Protein AF-A0A850KX12-F1 (afdb_monomer_lite)

Structure (mmCIF, N/CA/C/O backb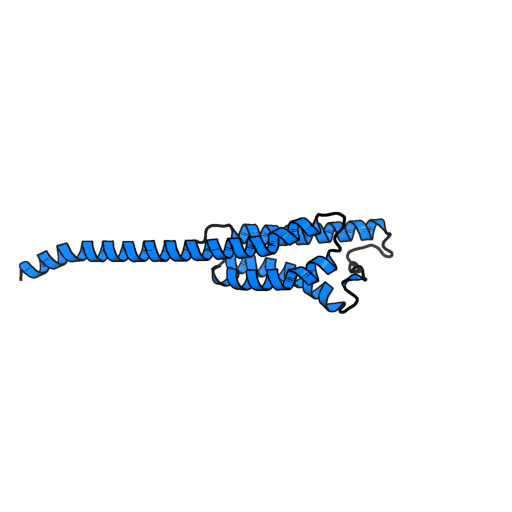one):
data_AF-A0A850KX12-F1
#
_entry.id   AF-A0A850KX12-F1
#
loop_
_atom_site.group_PDB
_atom_site.id
_atom_site.type_symbol
_atom_site.label_atom_id
_atom_site.label_alt_id
_atom_site.label_comp_id
_atom_site.label_asym_id
_atom_site.label_entity_id
_atom_site.label_seq_id
_atom_site.pdbx_PDB_ins_code
_atom_site.Cartn_x
_atom_site.Cartn_y
_atom_site.Cartn_z
_atom_site.occupancy
_atom_site.B_iso_or_equiv
_atom_site.auth_seq_id
_atom_site.auth_comp_id
_atom_site.auth_asym_id
_atom_site.auth_atom_id
_atom_site.pdbx_PDB_model_num
ATOM 1 N N . MET A 1 1 ? -40.012 12.585 50.170 1.00 55.62 1 MET A N 1
ATOM 2 C CA . MET A 1 1 ? -39.206 12.839 48.954 1.00 55.62 1 MET A CA 1
ATOM 3 C C . MET A 1 1 ? -37.706 12.604 49.171 1.00 55.62 1 MET A C 1
ATOM 5 O O . MET A 1 1 ? -37.047 12.293 48.196 1.00 55.62 1 MET A O 1
ATOM 9 N N . GLU A 1 2 ? -37.178 12.598 50.405 1.00 59.03 2 GLU A N 1
ATOM 10 C CA . GLU A 1 2 ? -35.730 12.436 50.695 1.00 59.03 2 GLU A CA 1
ATOM 11 C C . GLU A 1 2 ? -35.046 11.147 50.196 1.00 59.03 2 GLU A C 1
ATOM 13 O O . GLU A 1 2 ? -33.842 11.148 49.952 1.00 59.03 2 GLU A O 1
ATOM 18 N N . ASN A 1 3 ? -35.767 10.033 50.035 1.00 63.38 3 ASN A N 1
ATOM 19 C CA . ASN A 1 3 ? -35.127 8.778 49.618 1.00 63.38 3 ASN A CA 1
ATOM 20 C C . ASN A 1 3 ? -34.734 8.766 48.133 1.00 63.38 3 ASN A C 1
ATOM 22 O O . ASN A 1 3 ? -33.745 8.131 47.780 1.00 63.38 3 ASN A O 1
ATOM 26 N N . ILE A 1 4 ? -35.472 9.467 47.267 1.00 64.56 4 ILE A N 1
ATOM 27 C CA . ILE A 1 4 ? -35.250 9.431 45.810 1.00 64.56 4 ILE A CA 1
ATOM 28 C C . ILE A 1 4 ? -33.916 10.103 45.451 1.00 64.56 4 ILE A C 1
ATOM 30 O O . ILE A 1 4 ? -33.148 9.558 44.658 1.00 64.56 4 ILE A O 1
ATOM 34 N N . ASP A 1 5 ? -33.585 11.214 46.110 1.00 67.44 5 ASP A N 1
ATOM 35 C CA . ASP A 1 5 ? -32.340 11.954 45.875 1.00 67.44 5 ASP A CA 1
ATOM 36 C C . ASP A 1 5 ? -31.100 11.149 46.286 1.00 67.44 5 ASP A C 1
ATOM 38 O O . ASP A 1 5 ? -30.075 11.176 45.604 1.00 67.44 5 ASP A O 1
ATOM 42 N N . LYS A 1 6 ? -31.204 10.350 47.355 1.00 68.56 6 LYS A N 1
ATOM 43 C CA . LYS A 1 6 ? -30.109 9.501 47.848 1.00 68.56 6 LYS A CA 1
ATOM 44 C C . LYS A 1 6 ? -29.802 8.330 46.905 1.00 68.56 6 LYS A C 1
ATOM 46 O O . LYS A 1 6 ? -28.633 7.991 46.701 1.00 68.56 6 LYS A O 1
ATOM 51 N N . TYR A 1 7 ? -30.830 7.738 46.290 1.00 70.19 7 TYR A N 1
ATOM 52 C CA . TYR A 1 7 ? -30.654 6.714 45.252 1.00 70.19 7 TYR A CA 1
ATOM 53 C C . TYR A 1 7 ? -30.103 7.308 43.951 1.00 70.19 7 TYR A C 1
ATOM 55 O O . TYR A 1 7 ? -29.215 6.717 43.342 1.00 70.19 7 TYR A O 1
ATOM 63 N N . LEU A 1 8 ? -30.549 8.501 43.548 1.00 67.81 8 LEU A N 1
ATOM 64 C CA . LEU A 1 8 ? -30.009 9.188 42.370 1.00 67.81 8 LEU A CA 1
ATOM 65 C C . LEU A 1 8 ? -28.526 9.550 42.543 1.00 67.81 8 LEU A C 1
ATOM 67 O O . LEU A 1 8 ? -27.727 9.278 41.649 1.00 67.81 8 LEU A O 1
ATOM 71 N N . LEU A 1 9 ? -28.130 10.072 43.709 1.00 73.00 9 LEU A N 1
ATOM 72 C CA . LEU A 1 9 ? -26.735 10.411 44.032 1.00 73.00 9 LEU A CA 1
ATOM 73 C C . LEU A 1 9 ? -25.789 9.200 44.051 1.00 73.00 9 LEU A C 1
ATOM 75 O O . LEU A 1 9 ? -24.592 9.360 43.825 1.00 73.00 9 LEU A O 1
ATOM 79 N N . THR A 1 10 ? -26.307 7.993 44.290 1.00 79.00 10 THR A N 1
ATOM 80 C CA . THR A 1 10 ? -25.514 6.752 44.313 1.00 79.00 10 THR A CA 1
ATOM 81 C C . THR A 1 10 ? -25.528 6.005 42.979 1.00 79.00 10 THR A C 1
ATOM 83 O O . THR A 1 10 ? -24.518 5.409 42.610 1.00 79.00 10 THR A O 1
ATOM 86 N N . LEU A 1 11 ? -26.617 6.082 42.208 1.00 83.38 11 LEU A N 1
ATOM 87 C CA . LEU A 1 11 ? -26.725 5.469 40.878 1.00 83.38 11 LEU A CA 1
ATOM 88 C C . LEU A 1 11 ? -25.975 6.250 39.794 1.00 83.38 11 LEU A C 1
ATOM 90 O O . LEU A 1 11 ? -25.408 5.649 38.884 1.00 83.38 11 LEU A O 1
ATOM 94 N N . LEU A 1 12 ? -25.938 7.581 39.880 1.00 84.44 12 LEU A N 1
ATOM 95 C CA . LEU A 1 12 ? -25.333 8.426 38.847 1.00 84.44 12 LEU A CA 1
ATOM 96 C C . LEU A 1 12 ? -23.818 8.161 38.663 1.00 84.44 12 LEU A C 1
ATOM 98 O O . LEU A 1 12 ? -23.396 7.977 37.520 1.00 84.44 12 LEU A O 1
ATOM 102 N N . PRO A 1 13 ? -22.995 8.011 39.723 1.00 87.44 13 PRO A N 1
ATOM 103 C CA . PRO A 1 13 ? -21.591 7.607 39.589 1.00 87.44 13 PRO A CA 1
ATOM 104 C C . PRO A 1 13 ? -21.409 6.216 38.966 1.00 87.44 13 PRO A C 1
ATOM 106 O O . PRO A 1 13 ? -20.482 6.005 38.180 1.00 87.44 13 PRO A O 1
ATOM 109 N N . VAL A 1 14 ? -22.301 5.269 39.276 1.00 87.44 14 VAL A N 1
ATOM 110 C CA . VAL A 1 14 ? -22.281 3.910 38.706 1.00 87.44 14 VAL A CA 1
ATOM 111 C C . VAL A 1 14 ? -22.5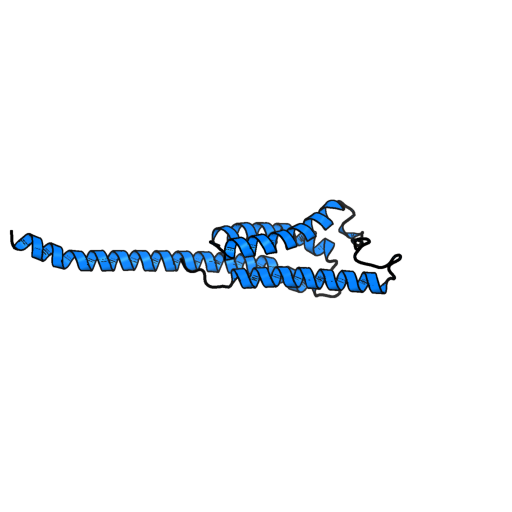72 3.957 37.205 1.00 87.44 14 VAL A C 1
ATOM 113 O O . VAL A 1 14 ? -21.872 3.330 36.414 1.00 87.44 14 VAL A O 1
ATOM 116 N N . LEU A 1 15 ? -23.548 4.764 36.784 1.00 89.50 15 LEU A N 1
ATOM 117 C CA . LEU A 1 15 ? -23.871 4.945 35.368 1.00 89.50 15 LEU A CA 1
ATOM 118 C C . LEU A 1 15 ? -22.749 5.664 34.609 1.00 89.50 15 LEU A C 1
ATOM 120 O O . LEU A 1 15 ? -22.400 5.253 33.503 1.00 89.50 15 LEU A O 1
ATOM 124 N N . VAL A 1 16 ? -22.139 6.695 35.204 1.00 89.19 16 VAL A N 1
ATOM 125 C CA . VAL A 1 16 ? -21.007 7.416 34.598 1.00 89.19 16 VAL A CA 1
ATOM 126 C C . VAL A 1 16 ? -19.791 6.502 34.442 1.00 89.19 16 VAL A C 1
ATOM 128 O O . VAL A 1 16 ? -19.179 6.476 33.376 1.00 89.19 16 VAL A O 1
ATOM 131 N N . THR A 1 17 ? -19.448 5.713 35.463 1.00 89.69 17 THR A N 1
ATOM 132 C CA . THR A 1 17 ? -18.325 4.761 35.385 1.00 89.69 17 THR A CA 1
ATOM 133 C C . THR A 1 17 ? -18.588 3.642 34.378 1.00 89.69 17 THR A C 1
ATOM 135 O O . THR A 1 17 ? -17.693 3.323 33.593 1.00 89.69 17 THR A O 1
ATOM 138 N N . ALA A 1 18 ? -19.812 3.107 34.320 1.00 89.44 18 ALA A N 1
ATOM 139 C CA . ALA A 1 18 ? -20.213 2.140 33.299 1.00 89.44 18 ALA A CA 1
ATOM 140 C C . ALA A 1 18 ? -20.108 2.730 31.882 1.00 89.44 18 ALA A C 1
ATOM 142 O O . ALA A 1 18 ? -19.528 2.106 30.994 1.00 89.44 18 ALA A O 1
ATOM 143 N N . TRP A 1 19 ? -20.589 3.961 31.676 1.00 91.50 19 TRP A N 1
ATOM 144 C CA . TRP A 1 19 ? -20.490 4.658 30.393 1.00 91.50 19 TRP A CA 1
ATOM 145 C C . TRP A 1 19 ? -19.033 4.897 29.975 1.00 91.50 19 TRP A C 1
ATOM 147 O O . TRP A 1 19 ? -18.659 4.581 28.846 1.00 91.50 19 TRP A O 1
ATOM 157 N N . ILE A 1 20 ? -18.179 5.375 30.888 1.00 90.25 20 ILE A N 1
ATOM 158 C CA . ILE A 1 20 ? -16.737 5.530 30.638 1.00 90.25 20 ILE A CA 1
ATOM 159 C C . ILE A 1 20 ? -16.112 4.178 30.268 1.00 90.25 20 ILE A C 1
ATOM 161 O O . ILE A 1 20 ? -15.343 4.103 29.310 1.00 90.25 20 ILE A O 1
ATOM 165 N N . GLY A 1 21 ? -16.463 3.106 30.984 1.00 86.88 21 GLY A N 1
ATOM 166 C CA . GLY A 1 21 ? -15.994 1.748 30.705 1.00 86.88 21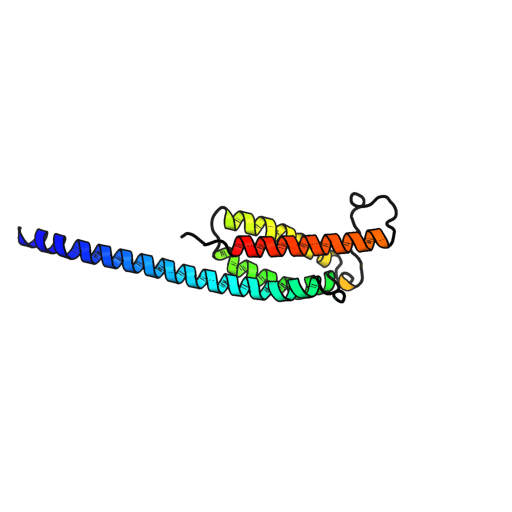 GLY A CA 1
ATOM 167 C C . GLY A 1 21 ? -16.340 1.282 29.290 1.00 86.88 21 GLY A C 1
ATOM 168 O O . GLY A 1 21 ? -15.453 0.831 28.563 1.00 86.88 21 GLY A O 1
ATOM 169 N N . ILE A 1 22 ? -17.595 1.473 28.868 1.00 89.69 22 ILE A N 1
ATOM 170 C CA . ILE A 1 22 ? -18.060 1.164 27.506 1.00 89.69 22 ILE A CA 1
ATOM 171 C C . ILE A 1 22 ? -17.255 1.962 26.477 1.00 89.69 22 ILE A C 1
ATOM 173 O O . ILE A 1 22 ? -16.714 1.384 25.536 1.00 89.69 22 ILE A O 1
ATOM 177 N N . ARG A 1 23 ? -17.084 3.274 26.682 1.00 85.31 23 ARG A N 1
ATOM 178 C CA . ARG A 1 23 ? -16.332 4.134 25.751 1.00 85.31 23 ARG A CA 1
ATOM 179 C C . ARG A 1 23 ? -14.865 3.724 25.646 1.00 85.31 23 ARG A C 1
ATOM 181 O O . ARG A 1 23 ? -14.315 3.686 24.547 1.00 85.31 23 ARG A O 1
ATOM 188 N N . ILE A 1 24 ? -14.225 3.372 26.761 1.00 85.88 24 ILE A N 1
ATOM 189 C CA . ILE A 1 24 ? -12.846 2.863 26.761 1.00 85.88 24 ILE A CA 1
ATOM 190 C C . ILE A 1 24 ? -12.762 1.539 25.994 1.00 85.88 24 ILE A C 1
ATOM 192 O O . ILE A 1 24 ? -11.822 1.349 25.218 1.00 85.88 24 ILE A O 1
ATOM 196 N N . PHE A 1 25 ? -13.721 0.633 26.197 1.00 86.19 25 PHE A N 1
ATOM 197 C CA . PHE A 1 25 ? -13.762 -0.651 25.504 1.00 86.19 25 PHE A CA 1
ATOM 198 C C . PHE A 1 25 ? -13.949 -0.476 23.991 1.00 86.19 25 PHE A C 1
ATOM 200 O O . PHE A 1 25 ? -13.151 -1.010 23.224 1.00 86.19 25 PHE A O 1
ATOM 207 N N . GLU A 1 26 ? -14.908 0.349 23.560 1.00 85.88 26 GLU A N 1
ATOM 208 C CA . GLU A 1 26 ? -15.129 0.689 22.146 1.00 85.88 26 GLU A CA 1
ATOM 209 C C . GLU A 1 26 ? -13.866 1.261 21.492 1.00 85.88 26 GLU A C 1
ATOM 211 O O . GLU A 1 26 ? -13.474 0.847 20.401 1.00 85.88 26 GLU A O 1
ATOM 216 N N . VAL A 1 27 ? -13.189 2.198 22.165 1.00 83.50 27 VAL A N 1
ATOM 217 C CA . VAL A 1 27 ? -11.948 2.797 21.654 1.00 83.50 27 VAL A CA 1
ATOM 218 C C . VAL A 1 27 ? -10.832 1.756 21.559 1.00 83.50 27 VAL A C 1
ATOM 220 O O . VAL A 1 27 ? -10.060 1.774 20.601 1.00 83.50 27 VAL A O 1
ATOM 223 N N . ARG A 1 28 ? -10.720 0.840 22.528 1.00 82.81 28 ARG A N 1
ATOM 224 C CA . ARG A 1 28 ? -9.732 -0.250 22.482 1.00 82.81 28 ARG A CA 1
ATOM 225 C C . ARG A 1 28 ? -10.017 -1.229 21.346 1.00 82.81 28 ARG A C 1
ATOM 227 O O . ARG A 1 28 ? -9.077 -1.570 20.633 1.00 82.81 28 ARG A O 1
ATOM 234 N N . ALA A 1 29 ? -11.275 -1.623 21.154 1.00 83.88 29 ALA A N 1
ATOM 235 C CA . ALA A 1 29 ? -11.690 -2.505 20.067 1.00 83.88 29 ALA A CA 1
ATOM 236 C C . ALA A 1 29 ? -11.354 -1.888 18.700 1.00 83.88 29 ALA A C 1
ATOM 238 O O . ALA A 1 29 ? -10.594 -2.480 17.936 1.00 83.88 29 ALA A O 1
ATOM 239 N N . LYS A 1 30 ? -11.764 -0.633 18.462 1.00 80.75 30 LYS A N 1
ATOM 240 C CA . LYS A 1 30 ? -11.453 0.103 17.223 1.00 80.75 30 LYS A CA 1
ATOM 241 C C . LYS A 1 30 ? -9.951 0.272 16.982 1.00 80.75 30 LYS A C 1
ATOM 243 O O . LYS A 1 30 ? -9.481 0.200 15.850 1.00 80.75 30 LYS A O 1
ATOM 248 N N . ARG A 1 31 ? -9.158 0.481 18.042 1.00 80.25 31 ARG A N 1
ATOM 249 C CA . ARG A 1 31 ? -7.685 0.504 17.939 1.00 80.25 31 ARG A CA 1
ATOM 250 C C . ARG A 1 31 ? -7.113 -0.862 17.557 1.00 80.25 31 ARG A C 1
ATOM 252 O O . ARG A 1 31 ? -6.134 -0.902 16.816 1.00 80.25 31 ARG A O 1
ATOM 259 N N . GLY A 1 32 ? -7.682 -1.948 18.077 1.00 84.00 32 GLY A N 1
ATOM 260 C CA . GLY A 1 32 ? -7.294 -3.319 17.745 1.00 84.00 32 GLY A CA 1
ATOM 261 C C . GLY A 1 32 ? -7.565 -3.652 16.280 1.00 84.00 32 GLY A C 1
ATOM 262 O O . GLY A 1 32 ? -6.652 -4.091 15.585 1.00 84.00 32 GLY A O 1
ATOM 263 N N . GLU A 1 33 ? -8.774 -3.356 15.801 1.00 84.19 33 GLU A N 1
ATOM 264 C CA . GLU A 1 33 ? -9.179 -3.528 14.398 1.00 84.19 33 GLU A CA 1
ATOM 265 C C . GLU A 1 33 ? -8.278 -2.727 13.455 1.00 84.19 33 GLU A C 1
ATOM 267 O O . GLU A 1 33 ? -7.667 -3.290 12.548 1.00 84.19 33 GLU A O 1
ATOM 272 N N . ALA A 1 34 ? -8.083 -1.435 13.734 1.00 82.56 34 ALA A N 1
ATOM 273 C CA . ALA A 1 34 ? -7.238 -0.591 12.899 1.00 82.56 34 ALA A CA 1
ATOM 274 C C . ALA A 1 34 ? -5.765 -1.038 12.882 1.00 82.56 34 ALA A C 1
ATOM 276 O O . ALA A 1 34 ? -5.084 -0.896 11.866 1.00 82.56 34 ALA A O 1
ATOM 277 N N . LYS A 1 35 ? -5.256 -1.597 13.992 1.00 85.81 35 LYS A N 1
ATOM 278 C CA . LYS A 1 35 ? -3.918 -2.199 14.032 1.00 85.81 35 LYS A CA 1
ATOM 279 C C . LYS A 1 35 ? -3.860 -3.469 13.181 1.00 85.81 35 LYS A C 1
ATOM 281 O O . LYS A 1 35 ? -2.905 -3.635 12.433 1.00 85.81 35 LYS A O 1
ATOM 286 N N . ALA A 1 36 ? -4.856 -4.347 13.284 1.00 88.31 36 ALA A N 1
ATOM 287 C CA . ALA A 1 36 ? -4.908 -5.576 12.498 1.00 88.31 36 ALA A CA 1
ATOM 288 C C . ALA A 1 36 ? -4.957 -5.279 10.992 1.00 88.31 36 ALA A C 1
ATOM 290 O O . ALA A 1 36 ? -4.225 -5.889 10.216 1.00 88.31 36 ALA A O 1
ATOM 291 N N . GLU A 1 37 ? -5.756 -4.299 10.575 1.00 86.88 37 GLU A N 1
ATOM 292 C CA . GLU A 1 37 ? -5.810 -3.880 9.174 1.00 86.88 37 GLU A CA 1
ATOM 293 C C . GLU A 1 37 ? -4.537 -3.183 8.696 1.00 86.88 37 GLU A C 1
ATOM 295 O O . GLU A 1 37 ? -4.121 -3.393 7.559 1.00 86.88 37 GLU A O 1
ATOM 300 N N . TYR A 1 38 ? -3.878 -2.402 9.557 1.00 90.00 38 TYR A N 1
ATOM 301 C CA . TYR A 1 38 ? -2.552 -1.872 9.248 1.00 90.00 38 TYR A CA 1
ATOM 302 C C . TYR A 1 38 ? -1.542 -2.997 8.988 1.00 90.00 38 TYR A C 1
ATOM 304 O O . TYR A 1 38 ? -0.804 -2.934 8.009 1.00 90.00 38 TYR A O 1
ATOM 312 N N . GLU A 1 39 ? -1.519 -4.039 9.825 1.00 90.62 39 GLU A N 1
ATOM 313 C CA . GLU A 1 39 ? -0.611 -5.174 9.621 1.00 90.62 39 GLU A CA 1
ATOM 314 C C . GLU A 1 39 ? -0.931 -5.938 8.329 1.00 90.62 39 GLU A C 1
ATOM 316 O O . GLU A 1 39 ? -0.003 -6.330 7.628 1.00 90.62 39 GLU A O 1
ATOM 321 N N . LYS A 1 40 ? -2.212 -6.083 7.956 1.00 90.81 40 LYS A N 1
ATOM 322 C CA . LYS A 1 40 ? -2.609 -6.642 6.648 1.00 90.81 40 LYS A CA 1
ATOM 323 C C . LYS A 1 40 ? -2.133 -5.780 5.477 1.00 90.81 40 LYS A C 1
ATOM 325 O O . LYS A 1 40 ? -1.633 -6.294 4.482 1.00 90.81 40 LYS A O 1
ATOM 330 N N . PHE A 1 41 ? -2.288 -4.462 5.582 1.00 93.12 41 PHE A N 1
ATOM 331 C CA . PHE A 1 41 ? -1.817 -3.533 4.557 1.00 93.12 41 PHE A CA 1
ATOM 332 C C . PHE A 1 41 ? -0.297 -3.587 4.406 1.00 93.12 41 PHE A C 1
ATOM 334 O O . PHE A 1 41 ? 0.226 -3.694 3.297 1.00 93.12 41 PHE A O 1
ATOM 341 N N . LYS A 1 42 ? 0.416 -3.592 5.533 1.00 93.25 42 LYS A N 1
ATOM 342 C CA . LYS A 1 42 ? 1.866 -3.739 5.564 1.00 93.25 42 LYS A CA 1
ATOM 343 C C . LYS A 1 42 ? 2.307 -5.078 4.981 1.00 93.25 42 LYS A C 1
ATOM 345 O O . LYS A 1 42 ? 3.218 -5.085 4.162 1.00 93.25 42 LYS A O 1
ATOM 350 N N . SER A 1 43 ? 1.683 -6.191 5.365 1.00 93.25 43 SER A N 1
ATOM 351 C CA . SER A 1 43 ? 2.055 -7.520 4.870 1.00 93.25 43 SER A CA 1
ATOM 352 C C . SER A 1 43 ? 1.789 -7.694 3.375 1.00 93.25 43 SER A C 1
ATOM 354 O O . SER A 1 43 ? 2.510 -8.446 2.729 1.00 93.25 43 SER A O 1
ATOM 356 N N . ALA A 1 44 ? 0.817 -6.969 2.814 1.00 93.81 44 ALA A N 1
ATOM 357 C CA . ALA A 1 44 ? 0.595 -6.918 1.374 1.00 93.81 44 ALA A CA 1
ATOM 358 C C . ALA A 1 44 ? 1.722 -6.177 0.634 1.00 93.81 44 ALA A C 1
ATOM 360 O O . ALA A 1 44 ? 2.162 -6.644 -0.409 1.00 93.81 44 ALA A O 1
ATOM 361 N N . ILE A 1 45 ? 2.192 -5.043 1.169 1.00 92.25 45 ILE A N 1
ATOM 362 C CA . ILE A 1 45 ? 3.185 -4.168 0.514 1.00 92.25 45 ILE A CA 1
ATOM 363 C C . ILE A 1 45 ? 4.626 -4.647 0.711 1.00 92.25 45 ILE A C 1
ATOM 365 O O . ILE A 1 45 ? 5.465 -4.491 -0.172 1.00 92.25 45 ILE A O 1
ATOM 369 N N . TRP A 1 46 ? 4.938 -5.189 1.886 1.00 89.25 46 TRP A N 1
ATOM 370 C CA . TRP A 1 46 ? 6.311 -5.474 2.297 1.00 89.25 46 TRP A CA 1
ATOM 371 C C . TRP A 1 46 ? 7.069 -6.433 1.361 1.00 89.25 46 TRP A C 1
ATOM 373 O O . TRP A 1 46 ? 8.215 -6.128 1.036 1.00 89.25 46 TRP A O 1
ATOM 383 N N . PRO A 1 47 ? 6.470 -7.538 0.869 1.00 88.69 47 PRO A N 1
ATOM 384 C CA . PRO A 1 47 ? 7.143 -8.420 -0.082 1.00 88.69 47 PRO A CA 1
ATOM 385 C C . PRO A 1 47 ? 7.534 -7.698 -1.374 1.00 88.69 47 PRO A C 1
ATOM 387 O O . PRO A 1 47 ? 8.659 -7.852 -1.837 1.00 88.69 47 PRO A O 1
ATOM 390 N N . PHE A 1 48 ? 6.640 -6.857 -1.901 1.00 90.00 48 PHE A N 1
ATOM 391 C CA . PHE A 1 48 ? 6.888 -6.082 -3.116 1.00 90.00 48 PHE A CA 1
ATOM 392 C C . PHE A 1 48 ? 8.002 -5.045 -2.924 1.00 90.00 48 PHE A C 1
ATOM 394 O O . PHE A 1 48 ? 8.854 -4.885 -3.786 1.00 90.00 48 PHE A O 1
ATOM 401 N N . LEU A 1 49 ? 8.052 -4.366 -1.770 1.00 88.19 49 LEU A N 1
ATOM 402 C CA . LEU A 1 49 ? 9.146 -3.432 -1.471 1.00 88.19 49 LEU A CA 1
ATOM 403 C C . LEU A 1 49 ? 10.523 -4.106 -1.492 1.00 88.19 49 LEU A C 1
ATOM 405 O O . LEU A 1 49 ? 11.505 -3.478 -1.878 1.00 88.19 49 LEU A O 1
ATOM 409 N N . HIS A 1 50 ? 10.597 -5.371 -1.079 1.00 84.31 50 HIS A N 1
ATOM 410 C CA . HIS A 1 50 ? 11.833 -6.140 -1.153 1.00 84.31 50 HIS A CA 1
ATOM 411 C C . HIS A 1 50 ? 12.134 -6.651 -2.565 1.00 84.31 50 HIS A C 1
ATOM 413 O O . HIS A 1 50 ? 13.306 -6.679 -2.934 1.00 84.31 50 HIS A O 1
ATOM 419 N N . SER A 1 51 ? 11.117 -7.021 -3.354 1.00 85.06 51 SER A N 1
ATOM 420 C CA . SER A 1 51 ? 11.327 -7.525 -4.718 1.00 85.06 51 SER A CA 1
ATOM 421 C C . SER A 1 51 ? 11.798 -6.430 -5.675 1.00 85.06 51 SER A C 1
ATOM 423 O O . SER A 1 51 ? 12.760 -6.648 -6.405 1.00 85.06 51 SER A O 1
ATOM 425 N N . ILE A 1 52 ? 11.229 -5.220 -5.616 1.00 85.00 52 ILE A N 1
ATOM 426 C CA . ILE A 1 52 ? 11.607 -4.124 -6.532 1.00 85.00 52 ILE A CA 1
ATOM 427 C C . ILE A 1 52 ? 13.012 -3.556 -6.300 1.00 85.00 52 ILE A C 1
ATOM 429 O O . ILE A 1 52 ? 13.525 -2.837 -7.149 1.00 85.00 52 ILE A O 1
ATOM 433 N N . LEU A 1 53 ? 13.612 -3.823 -5.137 1.00 78.62 53 LEU A N 1
ATOM 434 C CA . LEU A 1 53 ? 14.985 -3.422 -4.820 1.00 78.62 53 LEU A CA 1
ATOM 435 C C . LEU A 1 53 ? 16.002 -4.524 -5.143 1.00 78.62 53 LEU A C 1
ATOM 437 O O . LEU A 1 53 ? 17.202 -4.297 -5.004 1.00 78.62 53 LEU A O 1
ATOM 441 N N . SER A 1 54 ? 15.539 -5.714 -5.532 1.00 76.94 54 SER A N 1
ATOM 442 C CA . SER A 1 54 ? 16.413 -6.790 -5.995 1.00 76.94 54 SER A CA 1
ATOM 443 C C . SER A 1 54 ? 16.791 -6.570 -7.462 1.00 76.94 54 SER A C 1
ATOM 445 O O . SER A 1 54 ? 15.963 -6.138 -8.260 1.00 76.94 54 SER A O 1
ATOM 447 N N . GLU A 1 55 ? 18.039 -6.873 -7.826 1.00 62.62 55 GLU A N 1
ATOM 448 C CA . GLU A 1 55 ? 18.578 -6.642 -9.180 1.00 62.62 55 GLU A CA 1
ATOM 449 C C . GLU A 1 55 ? 17.910 -7.506 -10.272 1.00 62.62 55 GLU A C 1
ATOM 451 O O . GLU A 1 55 ? 18.132 -7.282 -11.459 1.00 62.62 55 GLU A O 1
ATOM 456 N N . GLU A 1 56 ? 17.081 -8.483 -9.893 1.00 62.25 56 GLU A N 1
ATOM 457 C CA . GLU A 1 56 ? 16.522 -9.493 -10.801 1.00 62.25 56 GLU A CA 1
ATOM 458 C C . GLU A 1 56 ? 15.069 -9.207 -11.239 1.00 62.25 56 GLU A C 1
ATOM 460 O O . GLU A 1 56 ? 14.563 -9.843 -12.165 1.00 62.25 56 GLU A O 1
ATOM 465 N N . GLY A 1 57 ? 14.380 -8.258 -10.594 1.00 64.69 57 GLY A N 1
ATOM 466 C CA . GLY A 1 57 ? 12.948 -8.017 -10.795 1.00 64.69 57 GLY A CA 1
ATOM 467 C C . GLY A 1 57 ? 12.628 -6.995 -11.891 1.00 64.69 57 GLY A C 1
ATOM 468 O O . GLY A 1 57 ? 13.100 -5.862 -11.862 1.00 64.69 57 GLY A O 1
ATOM 469 N N . ASN A 1 58 ? 11.741 -7.349 -12.828 1.00 81.94 58 ASN A N 1
ATOM 470 C CA . ASN A 1 58 ? 11.129 -6.380 -13.744 1.00 81.94 58 ASN A CA 1
ATOM 471 C C . ASN A 1 58 ? 9.993 -5.641 -13.020 1.00 81.94 58 ASN A C 1
ATOM 473 O O . ASN A 1 58 ? 8.953 -6.237 -12.725 1.00 81.94 58 ASN A O 1
ATOM 477 N N . LEU A 1 59 ? 10.165 -4.336 -12.784 1.00 85.81 59 LEU A N 1
ATOM 478 C CA . LEU A 1 59 ? 9.209 -3.500 -12.053 1.00 85.81 59 LEU A CA 1
ATOM 479 C C . LEU A 1 59 ? 7.778 -3.594 -12.608 1.00 85.81 59 LEU A C 1
ATOM 481 O O . LEU A 1 59 ? 6.819 -3.636 -11.836 1.00 85.81 59 LEU A O 1
ATOM 485 N N . ASN A 1 60 ? 7.610 -3.650 -13.932 1.00 88.31 60 ASN A N 1
ATOM 486 C CA . ASN A 1 60 ? 6.287 -3.739 -14.549 1.00 88.31 60 ASN A CA 1
ATOM 487 C C . ASN A 1 60 ? 5.609 -5.077 -14.236 1.00 88.31 60 ASN A C 1
ATOM 489 O O . ASN A 1 60 ? 4.415 -5.100 -13.928 1.00 88.31 60 ASN A O 1
ATOM 493 N N . ALA A 1 61 ? 6.359 -6.180 -14.294 1.00 85.88 61 ALA A N 1
ATOM 494 C CA . ALA A 1 61 ? 5.847 -7.507 -13.961 1.00 85.88 61 ALA A CA 1
ATOM 495 C C . ALA A 1 61 ? 5.449 -7.586 -12.481 1.00 85.88 61 ALA A C 1
ATOM 497 O O . ALA A 1 61 ? 4.323 -7.973 -12.162 1.00 85.88 61 ALA A O 1
ATOM 498 N N . GLU A 1 62 ? 6.335 -7.119 -11.600 1.00 88.75 62 GLU A N 1
ATOM 499 C CA . GLU A 1 62 ? 6.109 -7.051 -10.156 1.00 88.75 62 GLU A CA 1
ATOM 500 C C . GLU A 1 62 ? 4.865 -6.208 -9.826 1.00 88.75 62 GLU A C 1
ATOM 502 O O . GLU A 1 62 ? 4.000 -6.625 -9.053 1.00 88.75 62 GLU A O 1
ATOM 507 N N . LEU A 1 63 ? 4.704 -5.040 -10.459 1.00 89.88 63 LEU A N 1
ATOM 508 C CA . LEU A 1 63 ? 3.530 -4.188 -10.256 1.00 89.88 63 LEU A CA 1
ATOM 509 C C . LEU A 1 63 ? 2.245 -4.854 -10.730 1.00 89.88 63 LEU A C 1
ATOM 511 O O . LEU A 1 63 ? 1.250 -4.830 -10.008 1.00 89.88 63 LEU A O 1
ATOM 515 N N . LEU A 1 64 ? 2.236 -5.460 -11.916 1.00 90.44 64 LEU A N 1
ATOM 516 C CA . LEU A 1 64 ? 1.049 -6.146 -12.427 1.00 90.44 64 LEU A CA 1
ATOM 517 C C . LEU A 1 64 ? 0.634 -7.318 -11.531 1.00 90.44 64 LEU A C 1
ATOM 519 O O . LEU A 1 64 ? -0.562 -7.507 -11.294 1.00 90.44 64 LEU A O 1
ATOM 523 N N . GLN A 1 65 ? 1.610 -8.061 -11.011 1.00 90.25 65 GLN A N 1
ATOM 524 C CA . GLN A 1 65 ? 1.394 -9.205 -10.134 1.00 90.25 65 GLN A CA 1
ATOM 525 C C . GLN A 1 65 ? 0.882 -8.791 -8.747 1.00 90.25 65 GLN A C 1
ATOM 527 O O . GLN A 1 65 ? -0.072 -9.383 -8.239 1.00 90.25 65 GLN A O 1
ATOM 532 N N . HIS A 1 66 ? 1.485 -7.773 -8.128 1.00 92.38 66 HIS A N 1
ATOM 533 C CA . HIS A 1 66 ? 1.230 -7.433 -6.725 1.00 92.38 66 HIS A CA 1
ATOM 534 C C . HIS A 1 66 ? 0.144 -6.365 -6.518 1.00 92.38 66 HIS A C 1
ATOM 536 O O . HIS A 1 66 ? -0.520 -6.350 -5.474 1.00 92.38 66 HIS A O 1
ATOM 542 N N . PHE A 1 67 ? -0.109 -5.497 -7.506 1.00 93.81 67 PHE A N 1
ATOM 543 C CA . PHE A 1 67 ? -1.057 -4.386 -7.364 1.00 93.81 67 PHE A CA 1
ATOM 544 C C . PHE A 1 67 ? -2.484 -4.801 -6.956 1.00 93.81 67 PHE A C 1
ATOM 546 O O . PHE A 1 67 ? -3.059 -4.115 -6.105 1.00 93.81 67 PHE A O 1
ATOM 553 N N . PRO A 1 68 ? -3.087 -5.899 -7.465 1.00 94.38 68 PRO A N 1
ATOM 554 C CA . PRO A 1 68 ? -4.411 -6.333 -7.009 1.00 94.38 68 PRO A CA 1
ATOM 555 C C . PRO A 1 68 ? -4.469 -6.589 -5.495 1.00 94.38 68 PRO A C 1
ATOM 557 O O . PRO A 1 68 ? -5.416 -6.166 -4.826 1.00 94.38 68 PRO A O 1
ATOM 560 N N . THR A 1 69 ? -3.428 -7.211 -4.939 1.00 94.44 69 THR A N 1
ATOM 561 C CA . THR A 1 69 ? -3.300 -7.472 -3.499 1.00 94.44 69 THR A CA 1
ATOM 562 C C . THR A 1 69 ? -3.153 -6.168 -2.720 1.00 94.44 69 THR A C 1
ATOM 564 O O . THR A 1 69 ? -3.866 -5.955 -1.736 1.00 94.44 69 THR A O 1
ATOM 567 N N . HIS A 1 70 ? -2.306 -5.248 -3.196 1.00 95.00 70 HIS A N 1
ATOM 568 C CA . HIS A 1 70 ? -2.156 -3.923 -2.586 1.00 95.00 70 HIS A CA 1
ATOM 569 C C . HIS A 1 70 ? -3.480 -3.154 -2.578 1.00 95.00 70 HIS A C 1
ATOM 571 O O . HIS A 1 70 ? -3.843 -2.556 -1.567 1.00 95.00 70 HIS A O 1
ATOM 577 N N . LYS A 1 71 ? -4.225 -3.190 -3.690 1.00 95.25 71 LYS A N 1
ATOM 578 C CA . LYS A 1 71 ? -5.500 -2.484 -3.852 1.00 95.25 71 LYS A CA 1
ATOM 579 C C . LYS A 1 71 ? -6.559 -2.978 -2.879 1.00 95.25 71 LYS A C 1
ATOM 581 O O . LYS A 1 71 ? -7.256 -2.162 -2.274 1.00 95.25 71 LYS A O 1
ATOM 586 N N . ASN A 1 72 ? -6.666 -4.291 -2.708 1.00 93.62 72 ASN A N 1
ATOM 587 C CA . ASN A 1 72 ? -7.598 -4.873 -1.749 1.00 93.62 72 ASN A CA 1
ATOM 588 C C . ASN A 1 72 ? -7.238 -4.460 -0.316 1.00 93.62 72 ASN A C 1
ATOM 590 O O . ASN A 1 72 ? -8.095 -3.950 0.404 1.00 93.62 72 ASN A O 1
ATOM 594 N N . ALA A 1 73 ? -5.962 -4.569 0.062 1.00 92.25 73 ALA A N 1
ATOM 595 C CA . ALA A 1 73 ? -5.515 -4.204 1.402 1.00 92.25 73 ALA A CA 1
ATOM 596 C C . ALA A 1 73 ? -5.664 -2.694 1.690 1.00 92.25 73 ALA A C 1
ATOM 598 O O . ALA A 1 73 ? -6.091 -2.304 2.776 1.00 92.25 73 ALA A O 1
ATOM 599 N N . ALA A 1 74 ? -5.387 -1.833 0.705 1.00 93.06 74 ALA A N 1
ATOM 600 C CA . ALA A 1 74 ? -5.594 -0.389 0.814 1.00 93.06 74 ALA A CA 1
ATOM 601 C C . ALA A 1 74 ? -7.075 -0.032 1.001 1.00 93.06 74 ALA A C 1
ATOM 603 O O . ALA A 1 74 ? -7.402 0.854 1.792 1.00 93.06 74 ALA A O 1
ATOM 604 N N . ARG A 1 75 ? -7.975 -0.727 0.292 1.00 91.69 75 ARG A N 1
ATOM 605 C CA . ARG A 1 75 ? -9.427 -0.533 0.396 1.00 91.69 75 ARG A CA 1
ATOM 606 C C . ARG A 1 75 ? -9.987 -0.964 1.750 1.00 91.69 75 ARG A C 1
ATOM 608 O O . ARG A 1 75 ? -10.950 -0.355 2.208 1.00 91.69 75 ARG A O 1
ATOM 615 N N . GLU A 1 76 ? -9.438 -1.999 2.374 1.00 88.00 76 GLU A N 1
ATOM 616 C CA . GLU A 1 76 ? -9.802 -2.346 3.752 1.00 88.00 76 GLU A CA 1
ATOM 617 C C . GLU A 1 76 ? -9.345 -1.221 4.690 1.00 88.00 76 GLU A C 1
ATOM 619 O O . GLU A 1 76 ? -10.170 -0.548 5.311 1.00 88.00 76 GLU A O 1
ATOM 624 N N . TYR A 1 77 ? -8.051 -0.902 4.644 1.00 87.31 77 TYR A N 1
ATOM 625 C CA . TYR A 1 77 ? -7.421 0.036 5.567 1.00 87.31 77 TYR A CA 1
ATOM 626 C C . TYR A 1 77 ? -7.986 1.469 5.513 1.00 87.31 77 TYR A C 1
ATOM 628 O O . TYR A 1 77 ? -8.149 2.135 6.540 1.00 87.31 77 TYR A O 1
ATOM 636 N N . ILE A 1 78 ? -8.324 1.972 4.321 1.00 89.38 78 ILE A N 1
ATOM 637 C CA . ILE A 1 78 ? -8.844 3.337 4.126 1.00 89.38 78 ILE A CA 1
ATOM 638 C C . ILE A 1 78 ? -10.161 3.601 4.875 1.00 89.38 78 ILE A C 1
ATOM 640 O O . ILE A 1 78 ? -10.477 4.759 5.175 1.00 89.38 78 ILE A O 1
ATOM 644 N N . ASN A 1 79 ? -10.933 2.554 5.186 1.00 85.38 79 ASN A N 1
ATOM 645 C CA . ASN A 1 79 ? -12.182 2.680 5.936 1.00 85.38 79 ASN A CA 1
ATOM 646 C C . ASN A 1 79 ? -11.927 3.038 7.404 1.00 85.38 79 ASN A C 1
ATOM 648 O O . ASN A 1 79 ? -12.760 3.699 8.019 1.00 85.38 79 ASN A O 1
ATOM 652 N N . ASN A 1 80 ? -10.747 2.695 7.927 1.00 83.62 80 ASN A N 1
ATOM 653 C CA . ASN A 1 80 ? -10.316 3.030 9.282 1.00 83.62 80 ASN A CA 1
ATOM 654 C C . ASN A 1 80 ? -9.590 4.376 9.390 1.00 83.62 80 ASN A C 1
ATOM 656 O O . ASN A 1 80 ? -9.307 4.861 10.490 1.00 83.62 80 ASN A O 1
ATOM 660 N N . LEU A 1 81 ? -9.306 5.021 8.258 1.00 85.31 81 LEU A N 1
ATOM 661 C CA . LEU A 1 81 ? -8.744 6.364 8.227 1.00 85.31 81 LEU A CA 1
ATOM 662 C C . LEU A 1 81 ? -9.841 7.426 8.251 1.00 85.31 81 LEU A C 1
ATOM 664 O O . LEU A 1 81 ? -10.838 7.323 7.546 1.00 85.31 81 LEU A O 1
ATOM 668 N N . ASN A 1 82 ? -9.587 8.525 8.966 1.00 85.69 82 ASN A N 1
ATOM 669 C CA . ASN A 1 82 ? -10.478 9.684 9.017 1.00 85.69 82 ASN A CA 1
ATOM 670 C C . ASN A 1 82 ? -9.734 11.011 8.789 1.00 85.69 82 ASN A C 1
ATOM 672 O O . ASN A 1 82 ? -8.516 11.127 8.981 1.00 85.69 82 ASN A O 1
ATOM 676 N N . GLY A 1 83 ? -10.488 12.027 8.361 1.00 88.12 83 GLY A N 1
ATOM 677 C CA . GLY A 1 83 ? -10.032 13.413 8.233 1.00 88.12 83 GLY A CA 1
ATOM 678 C C . GLY A 1 83 ? -8.807 13.601 7.330 1.00 88.12 83 GLY A C 1
ATOM 679 O O . GLY A 1 83 ? -8.711 13.041 6.237 1.00 88.12 83 GLY A O 1
ATOM 680 N N . ARG A 1 84 ? -7.840 14.404 7.799 1.00 89.19 84 ARG A N 1
ATOM 681 C CA . ARG A 1 84 ? -6.626 14.764 7.037 1.00 89.19 84 ARG A CA 1
ATOM 682 C C . ARG A 1 84 ? -5.774 13.552 6.647 1.00 89.19 84 ARG A C 1
ATOM 684 O O . ARG A 1 84 ? -5.147 13.576 5.593 1.00 89.19 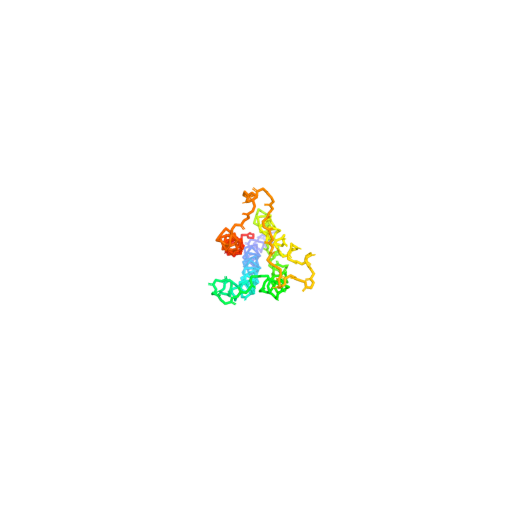84 ARG A O 1
ATOM 691 N N . LYS A 1 85 ? -5.756 12.495 7.467 1.00 86.88 85 LYS A N 1
ATOM 692 C CA . LYS A 1 85 ? -4.981 11.279 7.174 1.00 86.88 85 LYS A CA 1
ATOM 693 C C . LYS A 1 85 ? -5.566 10.504 6.010 1.00 86.88 85 LYS A C 1
ATOM 695 O O . LYS A 1 85 ? -4.817 10.149 5.111 1.00 86.88 85 LYS A O 1
ATOM 700 N N . LYS A 1 86 ? -6.889 10.308 6.004 1.00 91.62 86 LYS A N 1
ATOM 701 C CA . LYS A 1 86 ? -7.594 9.674 4.884 1.00 91.62 86 LYS A CA 1
ATOM 702 C C . LYS A 1 86 ? -7.314 10.420 3.584 1.00 91.62 86 LYS A C 1
ATOM 704 O O . LYS A 1 86 ? -6.917 9.802 2.607 1.00 91.62 86 LYS A O 1
ATOM 709 N N . LYS A 1 87 ? -7.426 11.754 3.606 1.00 93.00 87 LYS A N 1
ATOM 710 C CA . LYS A 1 87 ? -7.121 12.597 2.441 1.00 93.00 87 LYS A CA 1
ATOM 711 C C . LYS A 1 87 ? -5.684 12.401 1.947 1.00 93.00 87 LYS A C 1
ATOM 713 O O . LYS A 1 87 ? -5.488 12.152 0.765 1.00 93.00 87 LYS A O 1
ATOM 718 N N . LYS A 1 88 ? -4.695 12.471 2.848 1.00 93.31 88 LYS A N 1
ATOM 719 C CA . LYS A 1 88 ? -3.282 12.282 2.487 1.00 93.31 88 LYS A CA 1
ATOM 720 C C . LYS A 1 88 ? -3.011 10.873 1.946 1.00 93.31 88 LYS A C 1
ATOM 722 O O . LYS A 1 88 ? -2.298 10.734 0.962 1.00 93.31 88 LYS A O 1
ATOM 727 N N . PHE A 1 89 ? -3.589 9.846 2.567 1.00 94.44 89 PHE A N 1
ATOM 728 C CA . PHE A 1 89 ? -3.460 8.464 2.108 1.00 94.44 89 PHE A CA 1
ATOM 729 C C . PHE A 1 89 ? -4.019 8.296 0.692 1.00 94.44 89 PHE A C 1
ATOM 731 O O . PHE A 1 89 ? -3.327 7.763 -0.162 1.00 94.44 89 PHE A O 1
ATOM 738 N N . ILE A 1 90 ? -5.226 8.810 0.426 1.00 95.00 90 ILE A N 1
ATOM 739 C CA . ILE A 1 90 ? -5.856 8.777 -0.905 1.00 95.00 90 ILE A CA 1
ATOM 740 C C . ILE A 1 90 ? -4.985 9.476 -1.951 1.00 95.00 90 ILE A C 1
ATOM 742 O O . ILE A 1 90 ? -4.804 8.952 -3.043 1.00 95.00 90 ILE A O 1
ATOM 746 N N . GLU A 1 91 ? -4.433 10.645 -1.626 1.00 96.50 91 GLU A N 1
ATOM 747 C CA . GLU A 1 91 ? -3.588 11.396 -2.556 1.00 96.50 91 GLU A CA 1
ATOM 748 C C . GLU A 1 91 ? -2.342 10.599 -2.969 1.00 96.50 91 GLU A C 1
ATOM 750 O O . GLU A 1 91 ? -2.028 10.508 -4.154 1.00 96.50 91 GLU A O 1
ATOM 755 N N . ILE A 1 92 ? -1.646 9.994 -2.002 1.00 96.06 92 ILE A N 1
ATOM 756 C CA . ILE A 1 92 ? -0.458 9.177 -2.282 1.00 96.06 92 ILE A CA 1
ATOM 757 C C . ILE A 1 92 ? -0.863 7.888 -3.008 1.00 96.06 92 ILE A C 1
ATOM 759 O O . ILE A 1 92 ? -0.206 7.487 -3.967 1.00 96.06 92 ILE A O 1
ATOM 763 N N . TRP A 1 93 ? -1.978 7.275 -2.603 1.00 96.50 93 TRP A N 1
ATOM 764 C CA . TRP A 1 93 ? -2.522 6.081 -3.243 1.00 96.50 93 TRP A CA 1
ATOM 765 C C . TRP A 1 93 ? -2.832 6.322 -4.722 1.00 96.50 93 TRP A C 1
ATOM 767 O O . TRP A 1 93 ? -2.490 5.490 -5.551 1.00 96.50 93 TRP A O 1
ATOM 777 N N . HIS A 1 94 ? -3.408 7.471 -5.081 1.00 96.69 94 HIS A N 1
ATOM 778 C CA . HIS A 1 94 ? -3.673 7.811 -6.479 1.00 96.69 94 HIS A CA 1
ATOM 779 C C . HIS A 1 94 ? -2.401 7.993 -7.310 1.00 96.69 94 HIS A C 1
ATOM 781 O O . HIS A 1 94 ? -2.387 7.602 -8.477 1.00 96.69 94 HIS A O 1
ATOM 787 N N . LYS A 1 95 ? -1.323 8.534 -6.727 1.00 95.88 95 LYS A N 1
ATOM 788 C CA . LYS A 1 95 ? -0.018 8.615 -7.406 1.00 95.88 95 LYS A CA 1
ATOM 789 C C . LYS A 1 95 ? 0.514 7.211 -7.697 1.00 95.88 95 LYS A C 1
ATOM 791 O O . LYS A 1 95 ? 0.891 6.924 -8.825 1.00 95.88 95 LYS A O 1
ATOM 796 N N . TYR A 1 96 ? 0.434 6.313 -6.717 1.00 95.44 96 TYR A N 1
ATOM 797 C CA . TYR A 1 96 ? 0.812 4.912 -6.897 1.00 95.44 96 TYR A CA 1
ATOM 798 C C . TYR A 1 96 ? -0.090 4.166 -7.902 1.00 95.44 96 TYR A C 1
ATOM 800 O O . TYR A 1 96 ? 0.395 3.423 -8.749 1.00 95.44 96 TYR A O 1
ATOM 808 N N . GLU A 1 97 ? -1.407 4.386 -7.865 1.00 95.19 97 GLU A N 1
ATOM 809 C CA . GLU A 1 97 ? -2.344 3.790 -8.825 1.00 95.19 97 GLU A CA 1
ATOM 810 C C . GLU A 1 97 ? -2.097 4.298 -10.249 1.00 95.19 97 GLU A C 1
ATOM 812 O O . GLU A 1 97 ? -2.241 3.524 -11.190 1.00 95.19 97 GLU A O 1
ATOM 817 N N . THR A 1 98 ? -1.669 5.551 -10.418 1.00 93.44 98 THR A N 1
ATOM 818 C CA . THR A 1 98 ? -1.301 6.106 -11.731 1.00 93.44 98 THR A CA 1
ATOM 819 C C . THR A 1 98 ? -0.165 5.316 -12.381 1.00 93.44 98 THR A C 1
ATOM 821 O O . THR A 1 98 ? -0.293 4.949 -13.547 1.00 93.44 98 THR A O 1
ATOM 824 N N . GLU A 1 99 ? 0.886 4.973 -11.629 1.00 90.75 99 GLU A N 1
ATOM 825 C CA . GLU A 1 99 ? 1.996 4.137 -12.123 1.00 90.75 99 GLU A CA 1
ATOM 826 C C . GLU A 1 99 ? 1.497 2.783 -12.642 1.00 90.75 99 GLU A C 1
ATOM 828 O O . GLU A 1 99 ? 1.868 2.331 -13.725 1.00 90.75 99 GLU A O 1
ATOM 833 N N . TYR A 1 100 ? 0.586 2.147 -11.901 1.00 92.19 100 TYR A N 1
ATOM 834 C CA . TYR A 1 100 ? -0.031 0.897 -12.335 1.00 92.19 100 TYR A CA 1
ATOM 835 C C . TYR A 1 100 ? -0.892 1.073 -13.594 1.00 92.19 100 TYR A C 1
ATOM 837 O O . TYR A 1 100 ? -0.838 0.231 -14.490 1.00 92.19 100 TYR A O 1
ATOM 845 N N . GLN A 1 101 ? -1.686 2.145 -13.695 1.00 91.19 101 GLN A N 1
ATOM 846 C CA . GLN A 1 101 ? -2.524 2.377 -14.878 1.00 91.19 101 GLN A CA 1
ATOM 847 C C . GLN A 1 101 ? -1.690 2.640 -16.135 1.00 91.19 101 GLN A C 1
ATOM 849 O O . GLN A 1 101 ? -2.083 2.191 -17.210 1.00 91.19 101 GLN A O 1
ATOM 854 N N . GLN A 1 102 ? -0.543 3.313 -16.004 1.00 87.50 102 GLN A N 1
ATOM 855 C CA . GLN A 1 102 ? 0.404 3.504 -17.106 1.00 87.50 102 GLN A CA 1
ATOM 856 C C . GLN A 1 102 ? 0.967 2.172 -17.609 1.00 87.50 102 GLN A C 1
ATOM 858 O O . GLN A 1 102 ? 1.062 1.966 -18.811 1.00 87.50 102 GLN A O 1
ATOM 863 N N . ILE A 1 103 ? 1.285 1.235 -16.714 1.00 87.19 103 ILE A N 1
ATOM 864 C CA . ILE A 1 103 ? 1.722 -0.109 -17.123 1.00 87.19 103 ILE A CA 1
ATOM 865 C C . ILE A 1 103 ? 0.563 -0.872 -17.760 1.00 87.19 103 ILE A C 1
ATOM 867 O O . ILE A 1 103 ? 0.704 -1.487 -18.814 1.00 87.19 103 ILE A O 1
ATOM 871 N N . LYS A 1 104 ? -0.609 -0.834 -17.125 1.00 86.44 104 LYS A N 1
ATOM 872 C CA . LYS A 1 104 ? -1.791 -1.564 -17.580 1.00 86.44 104 LYS A CA 1
ATOM 873 C C . LYS A 1 104 ? -2.247 -1.117 -18.972 1.00 86.44 104 LYS A C 1
ATOM 875 O O . LYS A 1 104 ? -2.730 -1.953 -19.735 1.00 86.44 104 LYS A O 1
ATOM 880 N N . SER A 1 105 ? -2.103 0.164 -19.314 1.00 85.94 105 SER A N 1
ATOM 881 C CA . SER A 1 105 ? -2.478 0.688 -20.633 1.00 85.94 105 SER A CA 1
ATOM 882 C C . SER A 1 105 ? -1.610 0.138 -21.772 1.00 85.94 105 SER A C 1
ATOM 884 O O . SER A 1 105 ? -2.072 0.119 -22.910 1.00 85.94 105 SER A O 1
ATOM 886 N N . LEU A 1 106 ? -0.418 -0.396 -21.476 1.00 81.94 106 LEU A N 1
ATOM 887 C CA . LEU A 1 106 ? 0.428 -1.107 -22.445 1.00 81.94 106 LEU A CA 1
ATOM 888 C C . LEU A 1 106 ? -0.093 -2.517 -22.784 1.00 81.94 106 LEU A C 1
ATOM 890 O O . LEU A 1 106 ? 0.390 -3.161 -23.719 1.00 81.94 106 LEU A O 1
ATOM 894 N N . GLY A 1 107 ? -1.079 -3.016 -22.032 1.00 79.81 107 GLY A N 1
ATOM 895 C CA . GLY A 1 107 ? -1.725 -4.300 -22.277 1.00 79.81 107 GLY A CA 1
ATOM 896 C C . GLY A 1 107 ? -0.745 -5.485 -22.212 1.00 79.81 107 GLY A C 1
ATOM 897 O O . GLY A 1 107 ? 0.080 -5.546 -21.301 1.00 79.81 107 GLY A O 1
ATOM 898 N N . PRO A 1 108 ? -0.815 -6.454 -23.145 1.00 74.62 108 PRO A N 1
ATOM 899 C CA . PRO A 1 108 ? 0.003 -7.671 -23.095 1.00 74.62 108 PRO A CA 1
ATOM 900 C C . PRO A 1 108 ? 1.508 -7.411 -23.263 1.00 74.62 108 PRO A C 1
ATOM 902 O O . PRO A 1 108 ? 2.316 -8.278 -22.944 1.00 74.62 108 PRO A O 1
ATOM 905 N N . PHE A 1 109 ? 1.897 -6.222 -23.729 1.00 73.44 109 PHE A N 1
ATOM 906 C CA . PHE A 1 109 ? 3.295 -5.849 -23.927 1.00 73.44 109 PHE A CA 1
ATOM 907 C C . PHE A 1 109 ? 3.946 -5.230 -22.687 1.00 73.44 109 PHE A C 1
ATOM 909 O O . PHE A 1 109 ? 5.155 -5.020 -22.679 1.00 73.44 109 PHE A O 1
ATOM 916 N N . ALA A 1 110 ? 3.179 -4.980 -21.625 1.00 74.81 110 ALA A N 1
ATOM 917 C CA . ALA A 1 110 ? 3.632 -4.294 -20.418 1.00 74.81 110 ALA A CA 1
ATOM 918 C C . ALA A 1 110 ? 4.885 -4.902 -19.754 1.00 74.81 110 ALA A C 1
ATOM 920 O O . ALA A 1 110 ? 5.672 -4.180 -19.150 1.00 74.81 110 ALA A O 1
ATOM 921 N N . VAL A 1 111 ? 5.083 -6.220 -19.870 1.00 70.00 111 VAL A N 1
ATOM 922 C CA . VAL A 1 111 ? 6.245 -6.930 -19.302 1.00 70.00 111 VAL A CA 1
ATOM 923 C C . VAL A 1 111 ? 7.479 -6.838 -20.209 1.00 70.00 111 VAL A C 1
ATOM 925 O O . VAL A 1 111 ? 8.603 -6.888 -19.722 1.00 70.00 111 VAL A O 1
ATOM 928 N N . ALA A 1 112 ? 7.285 -6.687 -21.521 1.00 59.97 112 ALA A N 1
ATOM 929 C CA . ALA A 1 112 ? 8.358 -6.697 -22.519 1.00 59.97 112 ALA A CA 1
ATOM 930 C C . ALA A 1 112 ? 8.777 -5.292 -22.986 1.00 59.97 112 ALA A C 1
ATOM 932 O O . ALA A 1 112 ? 9.828 -5.139 -23.604 1.00 59.97 112 ALA A O 1
ATOM 933 N N . VAL A 1 113 ? 7.956 -4.274 -22.722 1.00 61.03 113 VAL A N 1
ATOM 934 C CA . VAL A 1 113 ? 8.180 -2.896 -23.162 1.00 61.03 113 VAL A CA 1
ATOM 935 C C . VAL A 1 113 ? 8.641 -2.057 -21.978 1.00 61.03 113 VAL A C 1
ATOM 937 O O . VAL A 1 113 ? 7.932 -1.932 -20.979 1.00 61.03 113 VAL A O 1
ATOM 940 N N . ALA A 1 114 ? 9.824 -1.456 -22.112 1.00 61.91 114 ALA A N 1
ATOM 941 C CA . ALA A 1 114 ? 10.247 -0.379 -21.230 1.00 61.91 114 ALA A CA 1
ATOM 942 C C . ALA A 1 114 ? 9.290 0.804 -21.425 1.00 61.91 114 ALA A C 1
ATOM 944 O O . ALA A 1 114 ? 9.060 1.237 -22.558 1.00 61.91 114 ALA A O 1
ATOM 945 N N . ILE A 1 115 ? 8.706 1.309 -20.336 1.00 63.59 115 ILE A N 1
ATOM 946 C CA . ILE A 1 115 ? 7.943 2.557 -20.401 1.00 63.59 115 ILE A CA 1
ATOM 947 C C . ILE A 1 115 ? 8.938 3.643 -20.800 1.00 63.59 115 ILE A C 1
ATOM 949 O O . ILE A 1 115 ? 9.966 3.816 -20.154 1.00 63.59 115 ILE A O 1
ATOM 953 N N . ALA A 1 116 ? 8.668 4.325 -21.909 1.00 60.50 116 ALA A N 1
ATOM 954 C CA . ALA A 1 116 ? 9.507 5.433 -22.314 1.00 60.50 116 ALA A CA 1
ATOM 955 C C . ALA A 1 116 ? 9.196 6.650 -21.420 1.00 60.50 116 ALA A C 1
ATOM 957 O O . ALA A 1 116 ? 8.014 6.931 -21.186 1.00 60.50 116 ALA A O 1
ATOM 958 N N . PRO A 1 117 ? 10.214 7.384 -20.942 1.00 59.97 117 PRO A N 1
ATOM 959 C CA . PRO A 1 117 ? 10.023 8.717 -20.376 1.00 59.97 117 PRO A CA 1
ATOM 960 C C . PRO A 1 117 ? 9.246 9.605 -21.350 1.00 59.97 117 PRO A C 1
ATOM 962 O O . PRO A 1 117 ? 9.359 9.448 -22.570 1.00 59.97 117 PRO A O 1
ATOM 965 N N . ASN A 1 118 ? 8.477 10.566 -20.833 1.00 60.94 118 ASN A N 1
ATOM 966 C CA . ASN A 1 118 ? 7.862 11.550 -21.719 1.00 60.94 118 ASN A CA 1
ATOM 967 C C . ASN A 1 118 ? 8.958 12.388 -22.394 1.00 60.94 118 ASN A C 1
ATOM 969 O O . ASN A 1 118 ? 10.046 12.558 -21.850 1.00 60.94 118 ASN A O 1
ATOM 973 N N . GLU A 1 119 ? 8.656 13.001 -23.542 1.00 53.12 119 GLU A N 1
ATOM 974 C CA . GLU A 1 119 ? 9.589 13.910 -24.238 1.00 53.12 119 GLU A CA 1
ATOM 975 C C . GLU A 1 119 ? 10.060 15.098 -23.370 1.00 53.12 119 GLU A C 1
ATOM 977 O O . GLU A 1 119 ? 11.038 15.761 -23.704 1.00 53.12 119 GLU A O 1
ATOM 982 N N . ALA A 1 120 ? 9.367 15.373 -22.258 1.00 56.44 120 ALA A N 1
ATOM 983 C CA . ALA A 1 120 ? 9.744 16.372 -21.261 1.00 56.44 120 ALA A CA 1
ATOM 984 C C . ALA A 1 120 ? 10.814 15.885 -20.263 1.00 56.44 120 ALA A C 1
ATOM 986 O O . ALA A 1 120 ? 11.472 16.716 -19.638 1.00 56.44 120 ALA A O 1
ATOM 987 N N . ASP A 1 121 ? 10.976 14.569 -20.108 1.00 53.75 121 ASP A N 1
ATOM 988 C CA . ASP A 1 121 ? 11.817 13.950 -19.081 1.00 53.75 121 ASP A CA 1
ATOM 989 C C . ASP A 1 121 ? 13.225 13.611 -19.596 1.00 53.75 121 ASP A C 1
ATOM 991 O O . ASP A 1 121 ? 14.127 13.430 -18.783 1.00 53.75 121 ASP A O 1
ATOM 995 N N . LEU A 1 122 ? 13.448 13.569 -20.920 1.00 55.25 122 LEU A N 1
ATOM 996 C CA . LEU A 1 122 ? 14.774 13.357 -21.515 1.00 55.25 122 LEU A CA 1
ATOM 997 C C . LEU A 1 122 ? 15.030 14.259 -22.739 1.00 55.25 122 LEU A C 1
ATOM 999 O O . LEU A 1 122 ? 14.129 14.475 -23.554 1.00 55.25 122 LEU A O 1
ATOM 1003 N N . PRO A 1 123 ? 16.266 14.766 -22.926 1.00 53.06 123 PR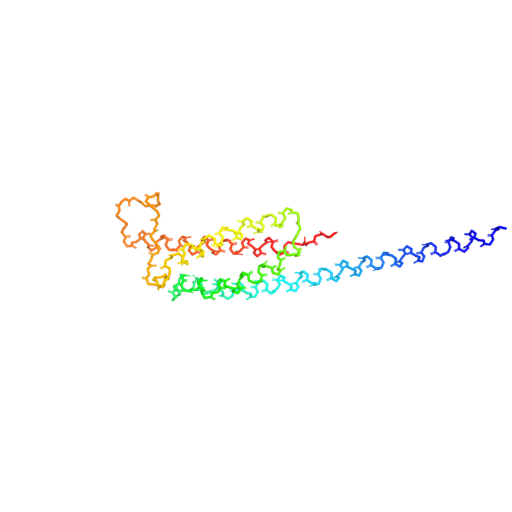O A N 1
ATOM 1004 C CA . PRO A 1 123 ? 16.672 15.371 -24.189 1.00 53.06 123 PRO A CA 1
ATOM 1005 C C . PRO A 1 123 ? 16.594 14.331 -25.321 1.00 53.06 123 PRO A C 1
ATOM 1007 O O . PRO A 1 123 ? 16.818 13.142 -25.117 1.00 53.06 123 PRO A O 1
ATOM 1010 N N . LYS A 1 124 ? 16.233 14.777 -26.531 1.00 53.88 124 LYS A N 1
ATOM 1011 C CA . LYS A 1 124 ? 15.965 13.912 -27.695 1.00 53.88 124 LYS A CA 1
ATOM 1012 C C . LYS A 1 124 ? 17.054 12.848 -27.909 1.00 53.88 124 LYS A C 1
ATOM 1014 O O . LYS A 1 124 ? 18.178 13.189 -28.262 1.00 53.88 124 LYS A O 1
ATOM 1019 N N . GLY A 1 125 ? 16.652 11.578 -27.819 1.00 54.38 125 GLY A N 1
ATOM 1020 C CA . GLY A 1 125 ? 17.483 10.407 -28.112 1.00 54.38 125 GLY A CA 1
ATOM 1021 C C . GLY A 1 125 ? 18.144 9.836 -26.860 1.00 54.38 125 GLY A C 1
ATOM 1022 O O . GLY A 1 125 ? 19.347 10.032 -26.691 1.00 54.38 125 GLY A O 1
ATOM 1023 N N . PRO A 1 126 ? 17.389 9.134 -25.996 1.00 60.94 126 PRO A N 1
ATOM 1024 C CA . PRO A 1 126 ? 17.934 8.656 -24.743 1.00 60.94 126 PRO A CA 1
ATOM 1025 C C . PRO A 1 126 ? 18.994 7.589 -24.995 1.00 60.94 126 PRO A C 1
ATOM 1027 O O . PRO A 1 126 ? 18.750 6.596 -25.687 1.00 60.94 126 PRO A O 1
ATOM 1030 N N . ASN A 1 127 ? 20.193 7.801 -24.458 1.00 70.19 127 ASN A N 1
ATOM 1031 C CA . ASN A 1 127 ? 21.209 6.754 -24.465 1.00 70.19 127 ASN A CA 1
ATOM 1032 C C . ASN A 1 127 ? 20.830 5.659 -23.445 1.00 70.19 127 ASN A C 1
ATOM 1034 O O . ASN A 1 127 ? 20.023 5.876 -22.540 1.00 70.19 127 ASN A O 1
ATOM 1038 N N . SER A 1 128 ? 21.406 4.459 -23.567 1.00 70.12 128 SER A N 1
ATOM 1039 C CA . SER A 1 128 ? 21.056 3.337 -22.682 1.00 70.12 128 SER A CA 1
ATOM 1040 C C . SER A 1 128 ? 21.266 3.639 -21.191 1.00 70.12 128 SER A C 1
ATOM 1042 O O . SER A 1 128 ? 20.544 3.093 -20.365 1.00 70.12 128 SER A O 1
ATOM 1044 N N . ALA A 1 129 ? 22.215 4.509 -20.828 1.00 76.19 129 ALA A N 1
ATOM 1045 C CA . ALA A 1 129 ? 22.459 4.875 -19.433 1.00 76.19 129 ALA A CA 1
ATOM 1046 C C . ALA A 1 129 ? 21.346 5.772 -18.865 1.00 76.19 129 ALA A C 1
ATOM 1048 O O . ALA A 1 129 ? 20.947 5.591 -17.718 1.00 76.19 129 ALA A O 1
ATOM 1049 N N . GLU A 1 130 ? 20.798 6.683 -19.669 1.00 74.25 130 GLU A N 1
ATOM 1050 C CA . GLU A 1 130 ? 19.657 7.527 -19.291 1.00 74.25 130 GLU A CA 1
ATOM 1051 C C . GLU A 1 130 ? 18.387 6.699 -19.075 1.00 74.25 130 GLU A C 1
ATOM 1053 O O . GLU A 1 130 ? 17.653 6.939 -18.121 1.00 74.25 130 GLU A O 1
ATOM 1058 N N . MET A 1 131 ? 18.167 5.669 -19.898 1.00 73.31 131 MET A N 1
ATOM 1059 C CA . MET A 1 131 ? 17.047 4.736 -19.717 1.00 73.31 131 MET A CA 1
ATOM 1060 C C . MET A 1 131 ? 17.183 3.907 -18.432 1.00 73.31 131 MET A C 1
ATOM 1062 O O . MET A 1 131 ? 16.197 3.696 -17.730 1.00 73.31 131 MET A O 1
ATOM 1066 N N . ILE A 1 132 ? 18.402 3.464 -18.097 1.00 78.50 132 ILE A N 1
ATOM 1067 C CA . ILE A 1 132 ? 18.678 2.749 -16.840 1.00 78.50 132 ILE A CA 1
ATOM 1068 C C . ILE A 1 132 ? 18.445 3.673 -15.641 1.00 78.50 132 ILE A C 1
ATOM 1070 O O . ILE A 1 132 ? 17.779 3.279 -14.686 1.00 78.50 132 ILE A O 1
ATOM 1074 N N . GLN A 1 133 ? 18.954 4.907 -15.694 1.00 81.06 133 GLN A N 1
ATOM 1075 C CA . GLN A 1 133 ? 18.769 5.874 -14.613 1.00 81.06 133 GLN A CA 1
ATOM 1076 C C . GLN A 1 133 ? 17.289 6.214 -14.408 1.00 81.06 133 GLN A C 1
ATOM 1078 O O . GLN A 1 133 ? 16.827 6.272 -13.272 1.00 81.06 133 GLN A O 1
ATOM 1083 N N . TRP A 1 134 ? 16.534 6.375 -15.495 1.00 81.81 134 TRP A N 1
ATOM 1084 C CA . TRP A 1 134 ? 15.097 6.617 -15.436 1.00 81.81 134 TRP A CA 1
ATOM 1085 C C . TRP A 1 134 ? 14.338 5.470 -14.749 1.00 81.81 134 TRP A C 1
ATOM 1087 O O . TRP A 1 134 ? 13.491 5.718 -13.889 1.00 81.81 134 TRP A O 1
ATOM 1097 N N . GLU A 1 135 ? 14.674 4.213 -15.057 1.00 81.19 135 GLU A N 1
ATOM 1098 C CA . GLU A 1 135 ? 14.058 3.051 -14.400 1.00 81.19 135 GLU A CA 1
ATOM 1099 C C . GLU A 1 135 ? 14.404 3.008 -12.901 1.00 81.19 135 GLU A C 1
ATOM 1101 O O . GLU A 1 135 ? 13.528 2.786 -12.062 1.00 81.19 135 GLU A O 1
ATOM 1106 N N . VAL A 1 136 ? 15.656 3.314 -12.538 1.00 85.75 136 VAL A N 1
ATOM 1107 C CA . VAL A 1 136 ? 16.089 3.440 -11.135 1.00 85.75 136 VAL A CA 1
ATOM 1108 C C . VAL A 1 136 ? 15.306 4.537 -10.407 1.00 85.75 136 VAL A C 1
ATOM 1110 O O . VAL A 1 136 ? 14.832 4.329 -9.287 1.00 85.75 136 VAL A O 1
ATOM 1113 N N . ASP A 1 137 ? 15.119 5.698 -11.033 1.00 87.44 137 ASP A N 1
ATOM 1114 C CA . ASP A 1 137 ? 14.357 6.810 -10.459 1.00 87.44 137 ASP A CA 1
ATOM 1115 C C . ASP A 1 137 ? 12.885 6.435 -10.255 1.00 87.44 137 ASP A C 1
ATOM 1117 O O . ASP A 1 137 ? 12.282 6.776 -9.231 1.00 87.44 137 ASP A O 1
ATOM 1121 N N . ARG A 1 138 ? 12.315 5.663 -11.181 1.00 87.31 138 ARG A N 1
ATOM 1122 C CA . ARG A 1 138 ? 10.948 5.158 -11.086 1.00 87.31 138 ARG A CA 1
ATOM 1123 C C . ARG A 1 138 ? 10.779 4.134 -9.962 1.00 87.31 138 ARG A C 1
ATOM 1125 O O . ARG A 1 138 ? 9.840 4.263 -9.170 1.00 87.31 138 ARG A O 1
ATOM 1132 N N . ILE A 1 139 ? 11.706 3.182 -9.820 1.00 89.75 139 ILE A N 1
ATOM 1133 C CA . ILE A 1 139 ? 11.758 2.251 -8.677 1.00 89.75 139 ILE A CA 1
ATOM 1134 C C . ILE A 1 139 ? 11.816 3.040 -7.364 1.00 89.75 139 ILE A C 1
ATOM 1136 O O . ILE A 1 139 ? 11.018 2.805 -6.451 1.00 89.75 139 ILE A O 1
ATOM 1140 N N . ASN A 1 140 ? 12.707 4.031 -7.283 1.00 90.69 140 ASN A N 1
ATOM 1141 C CA . ASN A 1 140 ? 12.859 4.883 -6.105 1.00 90.69 140 ASN A CA 1
ATOM 1142 C C . ASN A 1 140 ? 11.587 5.682 -5.793 1.00 90.69 140 ASN A C 1
ATOM 1144 O O . ASN A 1 140 ? 11.201 5.798 -4.625 1.00 90.69 140 ASN A O 1
ATOM 1148 N N . ASN A 1 141 ? 10.902 6.203 -6.814 1.00 92.12 141 ASN A N 1
ATOM 1149 C CA . ASN A 1 141 ? 9.636 6.911 -6.654 1.00 92.12 141 ASN A CA 1
ATOM 1150 C C . ASN A 1 141 ? 8.541 5.990 -6.097 1.00 92.12 141 ASN A C 1
ATOM 1152 O O . ASN A 1 141 ? 7.865 6.345 -5.130 1.00 92.12 141 ASN A O 1
ATOM 1156 N N . ILE A 1 142 ? 8.396 4.778 -6.636 1.00 92.31 142 ILE A N 1
ATOM 1157 C CA . ILE A 1 142 ? 7.405 3.806 -6.155 1.00 92.31 142 ILE A CA 1
ATOM 1158 C C . ILE A 1 142 ? 7.714 3.363 -4.724 1.00 92.31 142 ILE A C 1
ATOM 1160 O O . ILE A 1 142 ? 6.822 3.367 -3.871 1.00 92.31 142 ILE A O 1
ATOM 1164 N N . ASN A 1 143 ? 8.980 3.065 -4.430 1.00 92.56 143 ASN A N 1
ATOM 1165 C CA . ASN A 1 143 ? 9.442 2.757 -3.081 1.00 92.56 143 ASN A CA 1
ATOM 1166 C C . ASN A 1 143 ? 9.110 3.902 -2.103 1.00 92.56 143 ASN A C 1
ATOM 1168 O O . ASN A 1 143 ? 8.587 3.671 -1.010 1.00 92.56 143 ASN A O 1
ATOM 1172 N N . LYS A 1 144 ? 9.342 5.158 -2.504 1.00 94.38 144 LYS A N 1
ATOM 1173 C CA . LYS A 1 144 ? 8.989 6.342 -1.712 1.00 94.38 144 LYS A CA 1
ATOM 1174 C C . LYS A 1 144 ? 7.482 6.434 -1.462 1.00 94.38 144 LYS A C 1
ATOM 1176 O O . LYS A 1 144 ? 7.081 6.579 -0.309 1.00 94.38 144 LYS A O 1
ATOM 1181 N N . LEU A 1 145 ? 6.649 6.320 -2.499 1.00 95.12 145 LEU A N 1
ATOM 1182 C CA . LEU A 1 145 ? 5.186 6.394 -2.377 1.00 95.12 145 LEU A CA 1
ATOM 1183 C C . LEU A 1 145 ? 4.640 5.328 -1.417 1.00 95.12 145 LEU A C 1
ATOM 1185 O O . LEU A 1 145 ? 3.826 5.632 -0.543 1.00 95.12 145 LEU A O 1
ATOM 1189 N N . LEU A 1 146 ? 5.117 4.089 -1.537 1.00 93.44 146 LEU A N 1
ATOM 1190 C CA . LEU A 1 146 ? 4.700 2.984 -0.675 1.00 93.44 146 LEU A CA 1
ATOM 1191 C C . LEU A 1 146 ? 5.163 3.170 0.774 1.00 93.44 146 LEU A C 1
ATOM 1193 O O . LEU A 1 146 ? 4.374 2.967 1.698 1.00 93.44 146 LEU A O 1
ATOM 1197 N N . ASN A 1 147 ? 6.391 3.639 0.999 1.00 93.19 147 ASN A N 1
ATOM 1198 C CA . ASN A 1 147 ? 6.852 3.982 2.345 1.00 93.19 147 ASN A CA 1
ATOM 1199 C C . ASN A 1 147 ? 6.053 5.141 2.955 1.00 93.19 147 ASN A C 1
ATOM 1201 O O . ASN A 1 147 ? 5.701 5.094 4.135 1.00 93.19 147 ASN A O 1
ATOM 1205 N N . GLU A 1 148 ? 5.710 6.167 2.173 1.00 93.44 148 GLU A N 1
ATOM 1206 C CA . GLU A 1 148 ? 4.848 7.254 2.641 1.00 93.44 148 GLU A CA 1
ATOM 1207 C C . GLU A 1 148 ? 3.448 6.749 3.023 1.00 93.44 148 GLU A C 1
ATOM 1209 O O . GLU A 1 148 ? 2.910 7.169 4.053 1.00 93.44 148 GLU A O 1
ATOM 1214 N N . LEU A 1 149 ? 2.872 5.815 2.255 1.00 93.25 149 LEU A N 1
ATOM 1215 C CA . LEU A 1 149 ? 1.606 5.160 2.601 1.00 93.25 149 LEU A CA 1
ATOM 1216 C C . LEU A 1 149 ? 1.709 4.408 3.931 1.00 93.25 149 LEU A C 1
ATOM 1218 O O . LEU A 1 149 ? 0.859 4.608 4.802 1.00 93.25 149 LEU A O 1
ATOM 1222 N N . LEU A 1 150 ? 2.765 3.610 4.125 1.00 91.62 150 LEU A N 1
ATOM 1223 C CA . LEU A 1 150 ? 3.014 2.895 5.381 1.00 91.62 150 LEU A CA 1
ATOM 1224 C C . LEU A 1 150 ? 3.161 3.863 6.565 1.00 91.62 150 LEU A C 1
ATOM 1226 O O . LEU A 1 150 ? 2.573 3.641 7.622 1.00 91.62 150 LEU A O 1
ATOM 1230 N N . GLN A 1 151 ? 3.865 4.984 6.394 1.00 90.50 151 GLN A N 1
ATOM 1231 C CA . GLN A 1 151 ? 4.026 5.993 7.447 1.00 90.50 151 GLN A CA 1
ATOM 1232 C C . GLN A 1 151 ? 2.718 6.713 7.792 1.00 90.50 151 GLN A C 1
ATOM 1234 O O . GLN A 1 151 ? 2.428 6.967 8.967 1.00 90.50 151 GLN A O 1
ATOM 1239 N N . VAL A 1 152 ? 1.916 7.075 6.785 1.00 86.81 152 VAL A N 1
ATOM 1240 C CA . VAL A 1 152 ? 0.589 7.672 7.008 1.00 86.81 152 VAL A CA 1
ATOM 1241 C C . VAL A 1 152 ? -0.310 6.682 7.745 1.00 86.81 152 VAL A C 1
ATOM 1243 O O . VAL A 1 152 ? -1.034 7.094 8.657 1.00 86.81 152 VAL A O 1
ATOM 1246 N N . ALA A 1 153 ? -0.198 5.400 7.401 1.00 79.94 153 ALA A N 1
ATOM 1247 C CA . ALA A 1 153 ? -0.962 4.319 7.995 1.00 79.94 153 ALA A CA 1
ATOM 1248 C C . ALA A 1 153 ? -0.530 3.984 9.443 1.00 79.94 153 ALA A C 1
ATOM 1250 O O . ALA A 1 153 ? -1.351 3.702 10.316 1.00 79.94 153 ALA A O 1
ATOM 1251 N N . GLN A 1 154 ? 0.757 4.100 9.763 1.00 79.81 154 GLN A N 1
ATOM 1252 C CA . GLN A 1 154 ? 1.269 3.795 11.102 1.00 79.81 154 GLN A CA 1
ATOM 1253 C C . GLN A 1 154 ? 0.851 4.831 12.166 1.00 79.81 154 GLN A C 1
ATOM 1255 O O . GLN A 1 154 ? 0.786 4.527 13.362 1.00 79.81 154 GLN A O 1
ATOM 1260 N N . LYS A 1 155 ? 0.586 6.089 11.782 1.00 67.25 155 LYS A N 1
ATOM 1261 C CA . LYS A 1 155 ? 0.309 7.163 12.753 1.00 67.25 155 LYS A CA 1
ATOM 1262 C C . LYS A 1 155 ? -0.961 6.872 13.561 1.00 67.25 155 LYS A C 1
ATOM 1264 O O . LYS A 1 155 ? -2.045 6.805 12.987 1.00 67.25 155 LYS A O 1
ATOM 1269 N N . LYS A 1 156 ? -0.852 6.879 14.901 1.00 63.12 156 LYS A N 1
ATOM 1270 C CA . LYS A 1 156 ? -1.953 6.672 15.877 1.00 63.12 156 LYS A CA 1
ATOM 1271 C C . LYS A 1 156 ? -3.274 7.307 15.436 1.00 63.12 156 LYS A C 1
ATOM 1273 O O . LYS A 1 156 ? -3.354 8.534 15.321 1.00 63.12 156 LYS A O 1
ATOM 1278 N N . ILE A 1 157 ? -4.293 6.488 15.186 1.00 61.00 157 ILE A N 1
ATOM 1279 C CA . ILE A 1 157 ? -5.662 6.945 14.930 1.00 61.00 157 ILE A CA 1
ATOM 1280 C C . ILE A 1 157 ? -6.237 7.428 16.266 1.00 61.00 157 ILE A C 1
ATOM 1282 O O . ILE A 1 157 ? -6.288 6.678 17.242 1.00 61.00 157 ILE A O 1
ATOM 1286 N N . TRP A 1 158 ? -6.575 8.714 16.321 1.00 52.16 158 TRP A N 1
ATOM 1287 C CA . TRP A 1 158 ? -7.321 9.296 17.430 1.00 52.16 158 TRP A CA 1
ATOM 1288 C C . TRP A 1 158 ? -8.800 9.241 17.046 1.00 52.16 158 TRP A C 1
ATOM 1290 O O . TRP A 1 158 ? -9.158 9.725 15.970 1.00 52.16 158 TRP A O 1
ATOM 1300 N N . PHE A 1 159 ? -9.588 8.565 17.883 1.00 52.41 159 PHE A N 1
ATOM 1301 C CA . PHE A 1 159 ? -11.041 8.430 17.784 1.00 52.41 159 PHE A CA 1
ATOM 1302 C C . PHE A 1 159 ? -11.714 9.474 18.666 1.00 52.41 159 PHE A C 1
ATOM 1304 O O . PHE A 1 159 ? -11.128 9.764 19.737 1.00 52.41 159 PHE A O 1
#

Secondary structure (DSSP, 8-state):
-HHHHHHHHHHHHHHHHHHHHHHHHHHHHHHHHHHHHHHHHHHHHHHHHHHTTSTT--HHHHHHHHHHHHHHH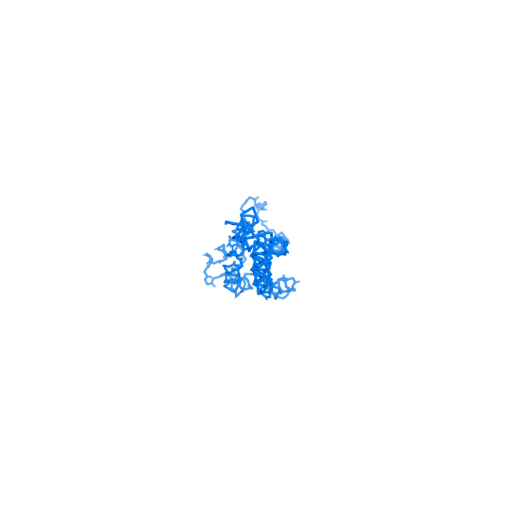HHHHGGG--HHHHHHHHHHHHHHHHHHHHHHHTGGGTTTSPPPPPTTTS-SS--HHHHHHHHHHHHHHHHHHHHHHHHHHHS----

pLDDT: mean 82.15, std 12.3, range [52.16, 96.69]

Foldseek 3Di:
DVVVVVVCVVVVVVVVVVVVVVVVVVVVVLQVQLVVLLVQLCVLCVVLLVQLPDPPDDNLVSCVVRVVSNVVSLVSNLVSDDDPLSVQLVVLVVVLVVVNVLLCVVPPCSRVDQDDDDCVQDPPDDDPVNSVVVSVVVSVSNSVSSVVNSVSSPPDDDD

Radius of gyration: 24.64 Å; chains: 1; bounding box: 62×26×79 Å

Sequence (159 aa):
MENIDKYLLTLLPVLVTAWIGIRIFEVRAKRGEAKAEYEKFKSAIWPFLHSILSEEGNLNAELLQHFPTHKNAAREYINNLNGRKKKKFIEIWHKYETEYQQIKSLGPFAVAVAIAPNEADLPKGPNSAEMIQWEVDRINNINKLLNELLQVAQKKIWF